Protein AF-A0AAV9TRK1-F1 (afdb_monomer_lite)

Sequence (81 aa):
MANCQPATFGLNNKDVLDDTYRKAGKINERRFCTKFNPYEHGIIDTVSQSLANIDNASKHQAERPGRSVQIERGQLAVRHA

Organism: NCBI:txid1209068

pLDDT: mean 74.48, std 20.02, range [37.56, 96.56]

Secondary structure (DSSP, 8-state):
--SSEEPPEEETTEEE--TTT---EEP-HHHH-----GGGGTHHHHHHHHHHHHHHTT-----------------------

Structure (mmCIF, N/CA/C/O backbone):
data_AF-A0AAV9TRK1-F1
#
_entry.id   AF-A0AAV9TRK1-F1
#
loop_
_atom_site.group_PDB
_atom_site.id
_atom_site.type_symbol
_atom_site.label_atom_id
_atom_site.label_alt_id
_atom_site.label_comp_id
_atom_site.label_asym_id
_atom_site.label_entity_id
_atom_site.label_seq_id
_atom_site.pdbx_PDB_ins_code
_atom_site.Cartn_x
_atom_site.Cartn_y
_atom_site.Cartn_z
_atom_site.occupancy
_atom_site.B_iso_or_equiv
_atom_site.auth_seq_id
_atom_site.auth_comp_id
_atom_site.auth_asym_id
_atom_site.auth_atom_id
_atom_site.pdbx_PDB_model_num
ATOM 1 N N . MET A 1 1 ? -3.996 17.843 11.282 1.00 47.22 1 MET A N 1
ATOM 2 C CA . MET A 1 1 ? -3.637 16.414 11.436 1.00 47.22 1 MET A CA 1
ATOM 3 C C . MET A 1 1 ? -4.882 15.544 11.221 1.00 47.22 1 MET A C 1
ATOM 5 O O . MET A 1 1 ? -5.385 14.966 12.169 1.00 47.22 1 MET A O 1
ATOM 9 N N . ALA A 1 2 ? -5.425 15.493 9.997 1.00 60.16 2 ALA A N 1
ATOM 10 C CA . ALA A 1 2 ? -6.760 14.925 9.725 1.00 60.16 2 ALA A CA 1
ATOM 11 C C . ALA A 1 2 ? -6.752 13.766 8.706 1.00 60.16 2 ALA A C 1
ATOM 13 O O . ALA A 1 2 ? -7.770 13.471 8.087 1.00 60.16 2 ALA A O 1
ATOM 14 N N . ASN A 1 3 ? -5.606 13.113 8.492 1.00 67.44 3 ASN A N 1
ATOM 15 C CA . ASN A 1 3 ? -5.502 12.076 7.459 1.00 67.44 3 ASN A CA 1
ATOM 16 C C . ASN A 1 3 ? -5.996 10.700 7.938 1.00 67.44 3 ASN A C 1
ATOM 18 O O . ASN A 1 3 ? -6.330 9.854 7.110 1.00 67.44 3 ASN A O 1
ATOM 22 N N . CYS A 1 4 ? -6.073 10.482 9.254 1.00 80.81 4 CYS A N 1
ATOM 23 C CA . CYS A 1 4 ? -6.529 9.229 9.851 1.00 80.81 4 CYS A CA 1
ATOM 24 C C . CYS A 1 4 ? -7.936 9.400 10.430 1.00 80.81 4 CYS A C 1
ATOM 26 O O . CYS A 1 4 ? -8.226 10.392 11.095 1.00 80.81 4 CYS A O 1
ATOM 28 N N . GLN A 1 5 ? -8.803 8.423 10.179 1.00 86.75 5 GLN A N 1
ATOM 29 C CA . GLN A 1 5 ? -10.137 8.366 10.784 1.00 86.75 5 GLN A CA 1
ATOM 30 C C . GLN A 1 5 ? -10.022 7.811 12.214 1.00 86.75 5 GLN A C 1
ATOM 32 O O . GLN A 1 5 ? -9.054 7.106 12.475 1.00 86.75 5 GLN A O 1
ATOM 37 N N . PRO A 1 6 ? -10.961 8.054 13.139 1.00 90.19 6 PRO A N 1
ATOM 38 C CA . PRO A 1 6 ? -10.907 7.454 14.475 1.00 90.19 6 PRO A CA 1
ATOM 39 C C . PRO A 1 6 ? -10.903 5.914 14.426 1.00 90.19 6 PRO A C 1
ATOM 41 O O . PRO A 1 6 ? -11.561 5.310 13.569 1.00 90.19 6 PRO A O 1
ATOM 44 N N . ALA A 1 7 ? -10.132 5.273 15.309 1.00 91.56 7 ALA A N 1
ATOM 45 C CA . ALA A 1 7 ? -10.023 3.818 15.393 1.00 91.56 7 ALA A CA 1
ATOM 46 C C . ALA A 1 7 ? -10.969 3.242 16.451 1.00 91.56 7 ALA A C 1
ATOM 48 O O . ALA A 1 7 ? -10.828 3.516 17.641 1.00 91.56 7 ALA A O 1
ATOM 49 N N . THR A 1 8 ? -11.861 2.352 16.025 1.00 94.00 8 THR A N 1
ATOM 50 C CA . THR A 1 8 ? -12.647 1.510 16.931 1.00 94.00 8 THR A CA 1
ATOM 51 C C . THR A 1 8 ? -11.812 0.348 17.472 1.00 94.00 8 THR A C 1
ATOM 53 O O . THR A 1 8 ? -10.718 0.055 16.974 1.00 94.00 8 THR A O 1
ATOM 56 N N . PHE A 1 9 ? -12.310 -0.298 18.521 1.00 91.44 9 PHE A N 1
ATOM 57 C CA . PHE A 1 9 ? -11.821 -1.580 19.028 1.00 91.44 9 PHE A CA 1
ATOM 58 C C . PHE A 1 9 ? -13.003 -2.504 19.339 1.00 91.44 9 PHE A C 1
ATOM 60 O O . PHE A 1 9 ? -14.122 -2.037 19.552 1.00 91.44 9 PHE A O 1
ATOM 67 N N . GLY A 1 10 ? -12.751 -3.813 19.359 1.00 94.00 10 GLY A N 1
ATOM 68 C CA . GLY A 1 10 ? -13.777 -4.810 19.647 1.00 94.00 10 GLY A CA 1
ATOM 69 C C . GLY A 1 10 ? -14.099 -4.892 21.141 1.00 94.00 10 GLY A C 1
ATOM 70 O O . GLY A 1 10 ? -13.200 -5.079 21.959 1.00 94.00 10 GLY A O 1
ATOM 71 N N . LEU A 1 11 ? -15.382 -4.803 21.490 1.00 95.19 11 LEU A N 1
ATOM 72 C CA . LEU A 1 11 ? -15.915 -5.029 22.833 1.00 95.19 11 LEU A CA 1
ATOM 73 C C . LEU A 1 11 ? -17.265 -5.747 22.730 1.00 95.19 11 LEU A C 1
ATOM 75 O O . LEU A 1 11 ? -18.194 -5.237 22.109 1.00 95.19 11 LEU A O 1
ATOM 79 N N . ASN A 1 12 ? -17.394 -6.926 23.347 1.00 95.62 12 ASN A N 1
ATOM 80 C CA . ASN A 1 12 ? -18.633 -7.721 23.341 1.00 95.62 12 ASN A CA 1
ATOM 81 C C . ASN A 1 12 ? -19.216 -7.930 21.929 1.00 95.62 12 ASN A C 1
ATOM 83 O O . ASN A 1 12 ? -20.410 -7.729 21.703 1.00 95.62 12 ASN A O 1
ATOM 87 N N . ASN A 1 13 ? -18.359 -8.307 20.974 1.00 95.69 13 ASN A N 1
ATOM 88 C CA . ASN A 1 13 ? -18.704 -8.490 19.556 1.00 95.69 13 ASN A CA 1
ATOM 89 C C . ASN A 1 13 ? -19.244 -7.225 18.860 1.00 95.69 13 ASN A C 1
ATOM 91 O O . ASN A 1 13 ? -19.979 -7.323 17.879 1.00 95.69 13 ASN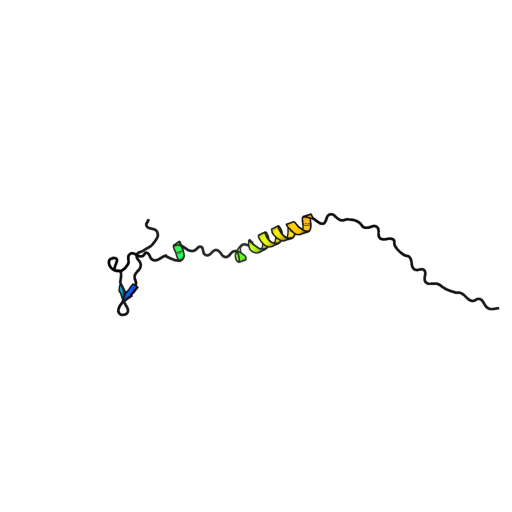 A O 1
ATOM 95 N N . LYS A 1 14 ? -18.895 -6.034 19.358 1.00 96.56 14 LYS A N 1
ATOM 96 C CA . LYS A 1 14 ? -19.222 -4.745 18.741 1.00 96.56 14 LYS A CA 1
ATOM 97 C C . LYS A 1 14 ? -17.965 -3.910 18.565 1.00 96.56 14 LYS A C 1
ATOM 99 O O . LYS A 1 14 ? -17.075 -3.949 19.409 1.00 96.56 14 LYS A O 1
ATOM 104 N N . ASP A 1 15 ? -17.936 -3.110 17.510 1.00 95.25 15 ASP A N 1
ATOM 105 C CA . ASP A 1 15 ? -16.930 -2.067 17.351 1.00 95.25 15 ASP A CA 1
ATOM 106 C C . ASP A 1 15 ? -17.336 -0.836 18.158 1.00 95.25 15 ASP A C 1
ATOM 108 O O . ASP A 1 15 ? -18.394 -0.247 17.932 1.00 95.25 15 ASP A O 1
ATOM 112 N N . VAL A 1 16 ? -16.488 -0.444 19.105 1.00 95.12 16 VAL A N 1
ATOM 113 C CA . VAL A 1 16 ? -16.712 0.705 19.984 1.00 95.12 16 VAL A CA 1
ATOM 114 C C . VAL A 1 16 ? -15.636 1.754 19.734 1.00 95.12 16 VAL A C 1
ATOM 116 O O . VAL A 1 16 ? -14.454 1.433 19.592 1.00 95.12 16 VAL A O 1
ATOM 119 N N . LEU A 1 17 ? -16.056 3.018 19.663 1.00 95.31 17 LEU A N 1
ATOM 120 C CA . LEU A 1 17 ? -15.169 4.175 19.672 1.00 95.31 17 LEU A CA 1
ATOM 121 C C . LEU A 1 17 ? -15.193 4.792 21.072 1.00 95.31 17 LEU A C 1
ATOM 123 O O . LEU A 1 17 ? -16.225 5.312 21.491 1.00 95.31 17 LEU A O 1
ATOM 127 N N . ASP A 1 18 ? -14.066 4.733 21.776 1.00 94.50 18 ASP A N 1
ATOM 128 C CA . ASP A 1 18 ? -13.906 5.330 23.104 1.00 94.50 18 ASP A CA 1
ATOM 129 C C . ASP A 1 18 ? -12.537 6.017 23.217 1.00 94.50 18 ASP A C 1
ATOM 131 O O . ASP A 1 18 ? -11.503 5.377 23.433 1.00 94.50 18 ASP A O 1
ATOM 135 N N . ASP A 1 19 ? -12.549 7.344 23.084 1.00 92.06 19 ASP A N 1
ATOM 136 C CA . ASP A 1 19 ? -11.363 8.200 23.178 1.00 92.06 19 ASP A CA 1
ATOM 137 C C . ASP A 1 19 ? -10.880 8.415 24.625 1.00 92.06 19 ASP A C 1
ATOM 139 O O . ASP A 1 19 ? -9.800 8.980 24.832 1.00 92.06 19 ASP A O 1
ATOM 143 N N . THR A 1 20 ? -11.650 7.985 25.635 1.00 92.75 20 THR A N 1
ATOM 144 C CA . THR A 1 20 ? -11.204 7.977 27.039 1.00 92.75 20 THR A CA 1
ATOM 145 C C . THR A 1 20 ? -10.320 6.768 27.330 1.00 92.75 20 THR A C 1
ATOM 147 O O . THR A 1 20 ? -9.369 6.875 28.102 1.00 92.75 20 THR A O 1
ATOM 150 N N . TYR A 1 21 ? -10.575 5.650 26.648 1.00 91.56 21 TYR A N 1
ATOM 151 C CA . TYR A 1 21 ? -9.760 4.442 26.712 1.00 91.56 21 TYR A CA 1
ATOM 152 C C . TYR A 1 21 ? -8.571 4.487 25.738 1.00 91.56 21 TYR A C 1
ATOM 154 O O . TYR A 1 21 ? -7.455 4.113 26.106 1.00 91.56 21 TYR A O 1
ATOM 162 N N . ARG A 1 22 ? -8.771 4.95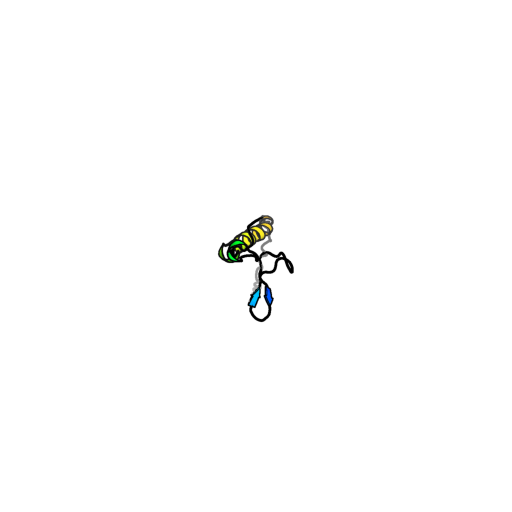6 24.493 1.00 88.31 22 ARG A N 1
ATOM 163 C CA . ARG A 1 22 ? -7.705 4.995 23.475 1.00 88.31 22 ARG A CA 1
ATOM 164 C C . ARG A 1 22 ? -7.935 6.054 22.392 1.00 88.31 22 ARG A C 1
ATOM 166 O O . ARG A 1 22 ? -8.808 5.906 21.548 1.00 88.31 22 ARG A O 1
ATOM 173 N N . LYS A 1 23 ? -7.034 7.038 22.306 1.00 90.19 23 LYS A N 1
ATOM 174 C CA . LYS A 1 23 ? -7.009 8.059 21.239 1.00 90.19 23 LYS A CA 1
ATOM 175 C C . LYS A 1 23 ? -6.160 7.6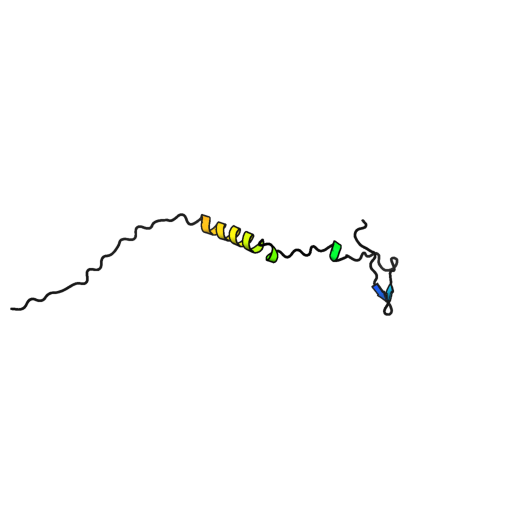07 20.054 1.00 90.19 23 LYS A C 1
ATOM 177 O O . LYS A 1 23 ? -5.006 8.010 19.917 1.00 90.19 23 LYS A O 1
ATOM 182 N N . ALA A 1 24 ? -6.707 6.731 19.219 1.00 89.31 24 ALA A N 1
ATOM 183 C CA . ALA A 1 24 ? -6.001 6.196 18.057 1.00 89.31 24 ALA A CA 1
ATOM 184 C C . ALA A 1 24 ? -6.740 6.494 16.749 1.00 89.31 24 ALA A C 1
ATOM 186 O O . ALA A 1 24 ? -7.967 6.494 16.692 1.00 89.31 24 ALA A O 1
ATOM 187 N N . GLY A 1 25 ? -5.975 6.702 15.676 1.00 88.62 25 GLY A N 1
ATOM 188 C CA . GLY A 1 25 ? -6.498 6.803 14.317 1.00 88.62 25 GLY A CA 1
ATOM 189 C C . GLY A 1 25 ? -6.312 5.495 13.547 1.00 88.62 25 GLY A C 1
ATOM 190 O O . GLY A 1 25 ? -5.251 4.879 13.621 1.00 88.62 25 GLY A O 1
ATOM 191 N N . LYS A 1 26 ? -7.324 5.075 12.785 1.00 87.94 26 LYS A N 1
ATOM 192 C CA . LYS A 1 26 ? -7.210 4.006 11.794 1.00 87.94 26 LYS A CA 1
ATOM 193 C C . LYS A 1 26 ? -6.581 4.557 10.520 1.00 87.94 26 LYS A C 1
ATOM 195 O O 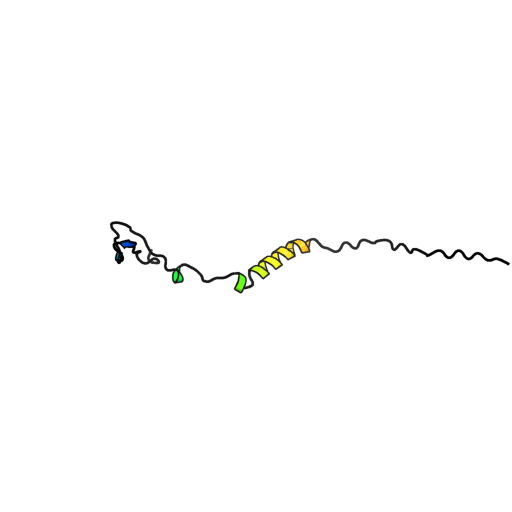. LYS A 1 26 ? -6.973 5.611 10.007 1.00 87.94 26 LYS A O 1
ATOM 200 N N . ILE A 1 27 ? -5.616 3.812 10.004 1.00 86.12 27 ILE A N 1
ATOM 201 C CA . ILE A 1 27 ? -4.961 4.098 8.735 1.00 86.12 27 ILE A CA 1
ATOM 202 C C . ILE A 1 27 ? -5.799 3.452 7.632 1.00 86.12 27 ILE A C 1
ATOM 204 O O . ILE A 1 27 ? -6.046 2.250 7.655 1.00 86.12 27 ILE A O 1
ATOM 208 N N . ASN A 1 28 ? -6.272 4.252 6.676 1.00 83.00 28 ASN A N 1
ATOM 209 C CA . ASN A 1 28 ? -6.959 3.719 5.504 1.00 83.00 28 ASN A CA 1
ATOM 210 C C . ASN A 1 28 ? -5.910 3.275 4.481 1.00 83.00 28 ASN A C 1
ATOM 212 O O . ASN A 1 28 ? -5.254 4.119 3.873 1.00 83.00 28 ASN A O 1
ATOM 216 N N . GLU A 1 29 ? -5.794 1.968 4.267 1.00 78.06 29 GLU A N 1
ATOM 217 C CA . GLU A 1 29 ? -4.879 1.350 3.300 1.00 78.06 29 GLU A CA 1
ATOM 218 C C . GLU A 1 29 ? -4.922 2.003 1.909 1.00 78.06 29 GLU A C 1
ATOM 220 O O . GLU A 1 29 ? -3.877 2.231 1.311 1.00 78.06 29 GLU A O 1
ATOM 225 N N . ARG A 1 30 ? -6.103 2.413 1.420 1.00 81.38 30 ARG A N 1
ATOM 226 C CA . ARG A 1 30 ? -6.266 3.047 0.098 1.00 81.38 30 ARG A CA 1
ATOM 227 C C . ARG A 1 30 ? -5.724 4.473 0.031 1.00 81.38 30 ARG A C 1
ATOM 229 O O . ARG A 1 30 ? -5.569 5.006 -1.062 1.00 81.38 30 ARG A O 1
ATOM 236 N N . ARG A 1 31 ? -5.528 5.119 1.181 1.00 78.38 31 ARG A N 1
ATOM 237 C CA . ARG A 1 31 ? -5.014 6.494 1.294 1.00 78.38 31 ARG A CA 1
ATOM 238 C C . ARG A 1 31 ? -3.595 6.554 1.850 1.00 78.38 31 ARG A C 1
ATOM 240 O O . ARG A 1 31 ? -2.982 7.612 1.784 1.00 78.38 31 ARG A O 1
ATOM 247 N N . PHE A 1 32 ? -3.107 5.458 2.423 1.00 81.19 32 PHE A N 1
ATOM 248 C CA . PHE A 1 32 ? -1.790 5.382 3.044 1.00 81.19 32 PHE A CA 1
ATOM 249 C C . PHE A 1 32 ? -0.793 4.597 2.198 1.00 81.19 32 PHE A C 1
ATOM 251 O O . PHE A 1 32 ? 0.353 5.014 2.067 1.00 81.19 32 PHE A O 1
ATOM 258 N N . CYS A 1 33 ? -1.226 3.488 1.599 1.00 82.38 33 CYS A N 1
ATOM 259 C CA . CYS A 1 33 ? -0.355 2.649 0.792 1.00 82.38 33 CYS A CA 1
ATOM 260 C C . CYS A 1 33 ? -0.476 3.015 -0.686 1.00 82.38 33 CYS A C 1
ATOM 262 O O . CYS A 1 33 ? -1.577 3.169 -1.223 1.00 82.38 33 CYS A O 1
ATOM 264 N N . THR A 1 34 ? 0.660 3.084 -1.373 1.00 83.00 34 THR A N 1
ATOM 265 C CA . THR A 1 34 ? 0.681 3.032 -2.833 1.00 83.00 34 THR A CA 1
ATOM 266 C C . THR A 1 34 ? 0.558 1.572 -3.265 1.00 83.00 34 THR A C 1
ATOM 268 O O . THR A 1 34 ? 1.147 0.678 -2.660 1.00 83.00 34 THR A O 1
ATOM 271 N N . LYS A 1 35 ? -0.198 1.303 -4.333 1.00 84.94 35 LYS A N 1
ATOM 272 C CA . LYS A 1 35 ? -0.256 -0.036 -4.956 1.00 84.94 35 LYS A CA 1
ATOM 273 C C . LYS A 1 35 ? 0.946 -0.295 -5.871 1.00 84.94 35 LYS A C 1
ATOM 275 O O . LYS A 1 35 ? 0.833 -0.974 -6.882 1.00 84.94 35 LYS A O 1
ATOM 280 N N . PHE A 1 36 ? 2.070 0.339 -5.574 1.00 89.56 36 PHE A N 1
ATOM 281 C CA . PHE A 1 36 ? 3.217 0.352 -6.457 1.00 89.56 36 PHE A CA 1
ATOM 282 C C . PHE A 1 36 ? 3.982 -0.967 -6.345 1.00 89.56 36 PHE A C 1
ATOM 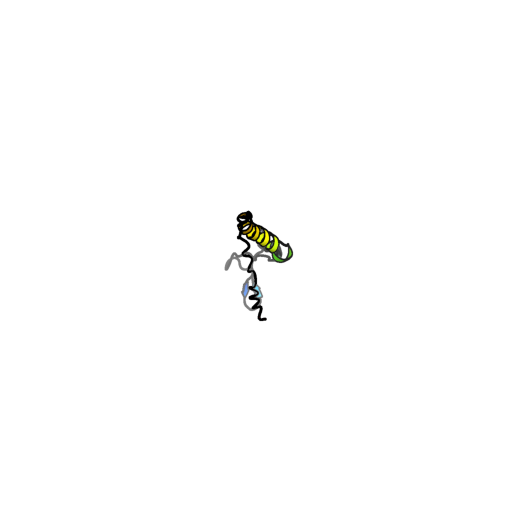284 O O . PHE A 1 36 ? 4.491 -1.306 -5.278 1.00 89.56 36 PHE A O 1
ATOM 291 N N . ASN A 1 37 ? 4.066 -1.689 -7.459 1.00 89.56 37 ASN A N 1
ATOM 292 C CA . ASN A 1 37 ? 4.852 -2.906 -7.590 1.00 89.56 37 ASN A CA 1
ATOM 293 C C . ASN A 1 37 ? 6.047 -2.639 -8.530 1.00 89.56 37 ASN A C 1
ATOM 295 O O . ASN A 1 37 ? 5.835 -2.486 -9.736 1.00 89.56 37 ASN A O 1
ATOM 299 N N . PRO A 1 38 ? 7.299 -2.579 -8.032 1.00 89.19 38 PRO A N 1
ATOM 300 C CA . PRO A 1 38 ? 8.458 -2.223 -8.856 1.00 89.19 38 PRO A CA 1
ATOM 301 C C . PRO A 1 38 ? 8.763 -3.242 -9.966 1.00 89.19 38 PRO A C 1
ATOM 303 O O . PRO A 1 38 ? 9.398 -2.882 -10.959 1.00 89.19 38 PRO A O 1
ATOM 306 N N . TYR A 1 39 ? 8.285 -4.485 -9.837 1.00 90.62 39 TYR A N 1
ATOM 307 C CA . TYR A 1 39 ? 8.437 -5.521 -10.863 1.00 90.62 39 TYR A CA 1
ATOM 308 C C . TYR A 1 39 ? 7.606 -5.237 -12.121 1.00 90.62 39 TYR A C 1
ATOM 310 O O . TYR A 1 39 ? 8.022 -5.577 -13.220 1.00 90.62 39 TYR A O 1
ATOM 318 N N . GLU A 1 40 ? 6.457 -4.574 -11.984 1.00 94.31 40 GLU A N 1
ATOM 319 C CA . GLU A 1 40 ? 5.552 -4.291 -13.110 1.00 94.31 40 GLU A CA 1
ATOM 320 C C . GLU A 1 40 ? 5.976 -3.073 -13.943 1.00 94.31 40 GLU A C 1
ATOM 322 O O . GLU A 1 40 ? 5.389 -2.799 -14.984 1.00 94.31 40 GLU A O 1
ATOM 327 N N . HIS A 1 41 ? 6.990 -2.331 -13.493 1.00 94.00 41 HIS A N 1
ATOM 328 C CA . HIS A 1 41 ? 7.366 -1.038 -14.071 1.00 94.00 41 HIS A CA 1
ATOM 329 C C . HIS A 1 41 ? 8.774 -1.041 -14.692 1.00 94.00 41 HIS A C 1
ATOM 331 O O . HIS A 1 41 ? 9.307 0.023 -14.994 1.00 94.00 41 HIS A O 1
ATOM 337 N N . GLY A 1 42 ? 9.408 -2.212 -14.846 1.00 92.06 42 GLY A N 1
ATOM 338 C CA . GLY A 1 42 ? 10.755 -2.342 -15.430 1.00 92.06 42 GLY A CA 1
ATOM 339 C C . GLY A 1 42 ? 11.877 -1.725 -14.583 1.00 92.06 42 GLY A C 1
ATOM 340 O O . GLY A 1 42 ? 13.007 -1.561 -15.045 1.00 92.06 42 GLY A O 1
ATOM 341 N N . ILE A 1 43 ? 11.585 -1.361 -13.330 1.00 95.75 43 ILE A N 1
ATOM 342 C CA . ILE A 1 43 ? 12.548 -0.715 -12.429 1.00 95.75 43 ILE A CA 1
ATOM 343 C C . ILE A 1 43 ? 13.636 -1.704 -12.033 1.00 95.75 43 ILE A C 1
ATOM 345 O O . ILE A 1 43 ? 14.811 -1.347 -12.014 1.00 95.75 43 ILE A O 1
ATOM 349 N N . ILE A 1 44 ? 13.246 -2.951 -11.765 1.00 95.31 44 ILE A N 1
ATOM 350 C CA . ILE A 1 44 ? 14.190 -4.023 -11.451 1.00 95.31 44 ILE A CA 1
ATOM 351 C C . ILE A 1 44 ? 15.140 -4.246 -12.632 1.00 95.31 44 ILE A C 1
ATOM 353 O O . ILE A 1 44 ? 16.350 -4.206 -12.435 1.00 95.31 44 ILE A O 1
ATOM 357 N N . ASP A 1 45 ? 14.612 -4.352 -13.856 1.00 92.06 45 ASP A N 1
ATOM 358 C CA . ASP A 1 45 ? 15.427 -4.525 -15.065 1.00 92.06 45 ASP A CA 1
ATOM 359 C C . ASP A 1 45 ? 16.392 -3.355 -15.278 1.00 92.06 45 ASP A C 1
ATOM 361 O O . ASP A 1 45 ? 17.571 -3.561 -15.567 1.00 92.06 45 ASP A O 1
ATOM 365 N N . THR A 1 46 ? 15.913 -2.123 -15.083 1.00 93.75 46 THR A N 1
ATOM 366 C CA .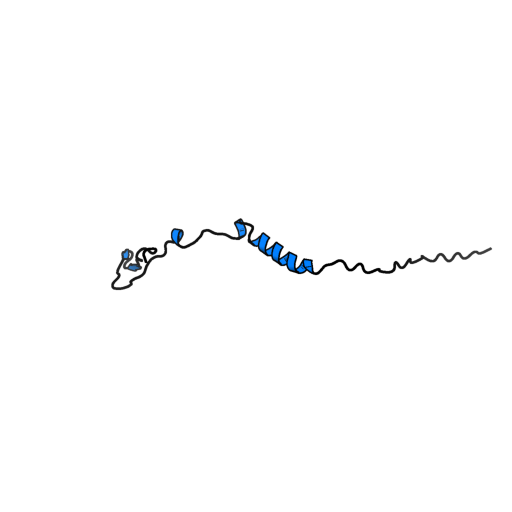 THR A 1 46 ? 16.723 -0.905 -15.221 1.00 93.75 46 THR A CA 1
ATOM 367 C C . THR A 1 46 ? 17.877 -0.888 -14.219 1.00 93.75 46 THR A C 1
ATOM 369 O O . THR A 1 46 ? 19.018 -0.611 -14.589 1.00 93.75 46 THR A O 1
ATOM 372 N N . VAL A 1 47 ? 17.605 -1.217 -12.953 1.00 93.25 47 VAL A N 1
ATOM 373 C CA . VAL A 1 47 ? 18.642 -1.301 -11.915 1.00 93.25 47 VAL A CA 1
ATOM 374 C C . VAL A 1 47 ? 19.632 -2.416 -12.245 1.00 93.25 47 VAL A C 1
ATOM 376 O O . VAL A 1 47 ? 20.837 -2.178 -12.207 1.00 93.25 47 VAL A O 1
ATOM 379 N N . SER A 1 48 ? 19.160 -3.604 -12.628 1.00 90.88 48 SER A N 1
ATOM 380 C CA . SER A 1 48 ? 20.023 -4.728 -13.002 1.00 90.88 48 SER A CA 1
ATOM 381 C C . SER A 1 48 ? 20.937 -4.395 -14.181 1.00 90.88 48 SER A C 1
ATOM 383 O O . SER A 1 48 ? 22.131 -4.676 -14.114 1.00 90.88 48 SER A O 1
ATOM 385 N N . GLN A 1 49 ? 20.418 -3.752 -15.229 1.00 89.50 49 GLN A N 1
ATOM 386 C CA . GLN A 1 49 ? 21.220 -3.303 -16.372 1.00 89.50 49 GLN A CA 1
ATOM 387 C C . GLN A 1 49 ? 22.233 -2.235 -15.960 1.00 89.50 49 GLN A C 1
ATOM 389 O O . GLN A 1 49 ? 23.407 -2.331 -16.311 1.00 89.50 49 GLN A O 1
ATOM 394 N N . SER A 1 50 ? 21.806 -1.240 -15.178 1.00 90.69 50 SER A N 1
ATOM 395 C CA . SER A 1 50 ? 22.699 -0.183 -14.704 1.00 90.69 50 SER A CA 1
ATOM 396 C C . SER A 1 50 ? 23.845 -0.746 -13.870 1.00 90.69 50 SER A C 1
ATOM 398 O O . SER A 1 50 ? 24.976 -0.303 -14.040 1.00 90.69 50 SER A O 1
ATOM 400 N N . LEU A 1 51 ? 23.572 -1.712 -12.991 1.00 90.00 51 LEU A N 1
ATOM 401 C CA . LEU A 1 51 ? 24.590 -2.346 -12.158 1.00 90.00 51 LEU A CA 1
ATOM 402 C C . LEU A 1 51 ? 25.495 -3.277 -12.974 1.00 90.00 51 LEU A C 1
ATOM 404 O O . LEU A 1 51 ? 26.709 -3.218 -12.823 1.00 90.00 51 LEU A O 1
ATOM 408 N N . ALA A 1 52 ? 24.945 -4.069 -13.899 1.00 85.00 52 ALA A N 1
ATOM 409 C CA . ALA A 1 52 ? 25.744 -4.918 -14.785 1.00 85.00 52 ALA A CA 1
ATOM 410 C C . ALA A 1 52 ? 26.683 -4.097 -15.690 1.00 85.00 52 ALA A C 1
ATOM 412 O O . ALA A 1 52 ? 27.789 -4.529 -16.012 1.00 85.00 52 ALA A O 1
ATOM 413 N N . ASN A 1 53 ? 26.279 -2.891 -16.090 1.00 68.44 53 ASN A N 1
ATOM 414 C CA . ASN A 1 53 ? 27.112 -2.000 -16.896 1.00 68.44 53 ASN A CA 1
ATOM 415 C C . ASN A 1 53 ? 28.314 -1.427 -16.122 1.00 68.44 53 ASN A C 1
ATOM 417 O O . ASN A 1 53 ? 29.299 -1.045 -16.754 1.00 68.44 53 ASN A O 1
ATOM 421 N N . ILE A 1 54 ? 28.280 -1.418 -14.784 1.00 61.72 54 ILE A N 1
ATOM 422 C CA . ILE A 1 54 ? 29.420 -0.999 -13.951 1.00 61.72 54 ILE A CA 1
ATOM 423 C C . ILE A 1 54 ? 30.586 -1.986 -14.109 1.00 61.72 54 ILE A C 1
ATOM 425 O O . ILE A 1 54 ? 31.730 -1.562 -14.267 1.00 61.72 54 ILE A O 1
ATOM 429 N N . ASP A 1 55 ? 30.306 -3.290 -14.180 1.00 60.06 55 ASP A N 1
ATOM 430 C CA . ASP A 1 55 ? 31.346 -4.315 -14.338 1.00 60.06 55 ASP A CA 1
ATOM 431 C C . ASP A 1 55 ? 31.934 -4.335 -15.761 1.00 60.06 55 ASP A C 1
ATOM 433 O O . ASP A 1 55 ? 33.121 -4.614 -15.962 1.00 60.06 55 ASP A O 1
ATOM 437 N N . ASN A 1 56 ? 31.124 -3.996 -16.769 1.00 57.44 56 ASN A N 1
ATOM 438 C CA . ASN A 1 56 ? 31.524 -4.032 -18.180 1.00 57.44 56 ASN A CA 1
ATOM 439 C C . ASN A 1 56 ? 32.370 -2.825 -18.624 1.00 57.44 56 ASN A C 1
ATOM 441 O O . ASN A 1 56 ? 33.106 -2.938 -19.604 1.00 57.44 56 ASN A O 1
ATOM 445 N N . ALA A 1 57 ? 32.354 -1.710 -17.882 1.00 56.59 57 ALA A N 1
ATOM 446 C CA . ALA A 1 57 ? 33.205 -0.544 -18.151 1.00 56.59 57 ALA A CA 1
ATOM 447 C C . ALA A 1 57 ? 34.713 -0.819 -17.956 1.00 56.59 57 ALA A C 1
ATOM 449 O O . ALA A 1 57 ? 35.552 -0.035 -18.393 1.00 56.59 57 ALA A O 1
ATOM 450 N N . SER A 1 58 ? 35.074 -1.948 -17.334 1.00 56.50 58 SER A N 1
ATOM 451 C CA . SER A 1 58 ? 36.467 -2.360 -17.120 1.00 56.50 58 SER A CA 1
ATOM 452 C C . SER A 1 58 ? 37.050 -3.239 -18.240 1.00 56.50 58 SER A C 1
ATOM 454 O O . SER A 1 58 ? 38.243 -3.543 -18.223 1.00 56.50 58 SER A O 1
ATOM 456 N N . LYS A 1 59 ? 36.257 -3.630 -19.248 1.00 51.56 59 LYS A N 1
ATOM 457 C CA . LYS A 1 59 ? 36.713 -4.511 -20.338 1.00 51.56 59 LYS A CA 1
ATOM 458 C C . LYS A 1 59 ? 37.027 -3.736 -21.616 1.00 51.56 59 LYS A C 1
ATOM 460 O O . LYS A 1 59 ? 36.471 -4.014 -22.675 1.00 51.56 59 LYS A O 1
ATOM 465 N N . HIS A 1 60 ? 37.979 -2.806 -21.540 1.00 46.47 60 HIS A N 1
ATOM 466 C CA . HIS A 1 60 ? 38.741 -2.465 -22.738 1.00 46.47 60 HIS A CA 1
ATOM 467 C C . HIS A 1 60 ? 39.601 -3.674 -23.135 1.00 46.47 60 HIS A C 1
ATOM 469 O O . HIS A 1 60 ? 40.402 -4.202 -22.368 1.00 46.47 60 HIS A O 1
ATOM 475 N N . GLN A 1 61 ? 39.346 -4.124 -24.353 1.00 50.81 61 GLN A N 1
ATOM 476 C CA . GLN A 1 61 ? 39.932 -5.229 -25.091 1.00 50.81 61 GLN A CA 1
ATOM 477 C C . GLN A 1 61 ? 41.469 -5.151 -25.116 1.00 50.81 61 GLN A C 1
ATOM 479 O O . GLN A 1 61 ? 42.057 -4.451 -25.934 1.00 50.81 61 GLN A O 1
ATOM 484 N N . ALA A 1 62 ? 42.138 -5.879 -24.221 1.00 47.28 62 ALA A N 1
ATOM 485 C CA . ALA A 1 62 ? 43.557 -6.171 -24.376 1.00 47.28 62 ALA A CA 1
ATOM 486 C C . ALA A 1 62 ? 43.696 -7.308 -25.398 1.00 47.28 62 ALA A C 1
ATOM 488 O O . ALA A 1 62 ? 43.582 -8.487 -25.055 1.00 47.28 62 ALA A O 1
ATOM 489 N N . GLU A 1 63 ? 43.913 -6.958 -26.664 1.00 47.16 63 GLU A N 1
ATOM 490 C CA . GLU A 1 63 ? 44.400 -7.901 -27.667 1.00 47.16 63 GLU A CA 1
ATOM 491 C C . GLU A 1 63 ? 45.726 -8.493 -27.170 1.00 47.16 63 GLU A C 1
ATOM 493 O O . GLU A 1 63 ? 46.754 -7.819 -27.112 1.00 47.16 63 GLU A O 1
ATOM 498 N N . ARG A 1 64 ? 45.712 -9.758 -26.741 1.00 49.59 64 ARG A N 1
ATOM 499 C CA . ARG A 1 64 ? 46.939 -10.494 -26.424 1.00 49.59 64 ARG A CA 1
ATOM 500 C C . ARG A 1 64 ? 47.419 -11.155 -27.716 1.00 49.59 64 ARG A C 1
ATOM 502 O O . ARG A 1 64 ? 46.727 -12.057 -28.190 1.00 49.59 64 ARG A O 1
ATOM 509 N N . PRO A 1 65 ? 48.584 -10.788 -28.282 1.00 45.28 65 PRO A N 1
ATOM 510 C CA . PRO A 1 65 ? 49.135 -11.495 -29.429 1.00 45.28 65 PRO A CA 1
ATOM 511 C C . PRO A 1 65 ? 49.644 -12.865 -28.962 1.00 45.28 65 PRO A C 1
ATOM 513 O O . PRO A 1 65 ? 50.771 -13.019 -28.490 1.00 45.28 65 PRO A O 1
ATOM 516 N N . GLY A 1 66 ? 48.778 -13.874 -29.031 1.00 46.81 66 GLY A N 1
ATOM 517 C CA . GLY A 1 66 ? 49.146 -15.270 -28.832 1.00 46.81 66 GLY A CA 1
ATOM 518 C C . GLY A 1 66 ? 49.790 -15.815 -30.103 1.00 46.81 66 GLY A C 1
ATOM 519 O O . GLY A 1 66 ? 49.131 -15.915 -31.133 1.00 46.81 66 GLY A O 1
ATOM 520 N N . ARG A 1 67 ? 51.082 -16.158 -30.033 1.00 45.56 67 ARG A N 1
ATOM 521 C CA . ARG A 1 67 ? 51.825 -16.853 -31.097 1.00 45.56 67 ARG A CA 1
ATOM 522 C C . ARG A 1 67 ? 51.054 -18.091 -31.572 1.00 45.56 67 ARG A C 1
ATOM 524 O O . ARG A 1 67 ? 50.792 -18.992 -30.779 1.00 45.56 67 ARG A O 1
ATOM 531 N N . SER A 1 68 ? 50.751 -18.162 -32.863 1.00 45.53 68 SER A N 1
ATOM 532 C CA . SER A 1 68 ? 50.282 -19.381 -33.517 1.00 45.53 68 SER A CA 1
ATOM 533 C C . SER A 1 68 ? 51.443 -20.376 -33.620 1.00 45.53 68 SER A C 1
ATOM 535 O O . SER A 1 68 ? 52.393 -20.175 -34.372 1.00 45.53 68 SER A O 1
ATOM 537 N N . VAL A 1 69 ? 51.387 -21.455 -32.838 1.00 55.62 69 VAL A N 1
ATOM 538 C CA . VAL A 1 69 ? 52.272 -22.612 -33.024 1.00 55.62 69 VAL A CA 1
ATOM 539 C C . VAL A 1 69 ? 51.683 -23.459 -34.148 1.00 55.62 69 VAL A C 1
ATOM 541 O O . VAL A 1 69 ? 50.629 -24.069 -33.981 1.00 55.62 69 VAL A O 1
ATOM 544 N N . GLN A 1 70 ? 52.348 -23.477 -35.303 1.00 48.84 70 GLN A N 1
ATOM 545 C CA . GLN A 1 70 ? 52.058 -24.432 -36.370 1.00 48.84 70 GLN A CA 1
ATOM 546 C C . GLN A 1 70 ? 52.714 -25.763 -35.989 1.00 48.84 70 GLN A C 1
ATOM 548 O O . GLN A 1 70 ? 53.938 -25.847 -35.916 1.00 48.84 70 GLN A O 1
ATOM 553 N N . ILE A 1 71 ? 51.913 -26.790 -35.699 1.00 52.22 71 ILE A N 1
ATOM 554 C CA . ILE A 1 71 ? 52.434 -28.149 -35.519 1.00 52.22 71 ILE A CA 1
ATOM 555 C C . ILE A 1 71 ? 52.447 -28.823 -36.886 1.00 52.22 71 ILE A C 1
ATOM 557 O O . ILE A 1 71 ? 51.412 -29.267 -37.384 1.00 52.22 71 ILE A O 1
ATOM 561 N N . GLU A 1 72 ? 53.629 -28.894 -37.491 1.00 52.94 72 GLU A N 1
ATOM 562 C CA . GLU A 1 72 ? 53.859 -29.684 -38.694 1.00 52.94 72 GLU A CA 1
ATOM 563 C C . GLU A 1 72 ? 53.860 -31.169 -38.298 1.00 52.94 72 GLU A C 1
ATOM 565 O O . GLU A 1 72 ? 54.706 -31.636 -37.531 1.00 52.94 72 GLU A O 1
ATOM 570 N N . ARG A 1 73 ? 52.849 -31.920 -38.752 1.00 49.84 73 ARG A N 1
ATOM 571 C CA . ARG A 1 73 ? 52.803 -33.372 -38.554 1.00 49.84 73 ARG A CA 1
ATOM 572 C C . ARG A 1 73 ? 53.895 -33.990 -39.419 1.00 49.84 73 ARG A C 1
ATOM 574 O O . ARG A 1 73 ? 53.782 -34.001 -40.639 1.00 49.84 73 ARG A O 1
ATOM 581 N N . GLY A 1 74 ? 54.947 -34.480 -38.768 1.00 51.72 74 GLY A N 1
ATOM 582 C CA . GLY A 1 74 ? 56.073 -35.126 -39.425 1.00 51.72 74 GLY A CA 1
ATOM 583 C C . GLY A 1 74 ? 55.640 -36.267 -40.343 1.00 51.72 74 GLY A C 1
ATOM 584 O O . GLY A 1 74 ? 54.842 -37.124 -39.964 1.00 51.72 74 GLY A O 1
ATOM 585 N N . GLN A 1 75 ? 56.216 -36.291 -41.541 1.00 49.44 75 GLN A N 1
ATOM 586 C CA . GLN A 1 75 ? 56.127 -37.415 -42.460 1.00 49.44 75 GLN A CA 1
ATOM 587 C C . GLN A 1 75 ? 57.554 -37.907 -42.731 1.00 49.44 75 GLN A C 1
ATOM 589 O O . GLN A 1 75 ? 58.277 -37.372 -43.567 1.00 49.44 75 GLN A O 1
ATOM 594 N N . LEU A 1 76 ? 57.983 -38.914 -41.964 1.00 46.38 76 LEU A N 1
ATOM 595 C CA . LEU A 1 76 ? 59.237 -39.628 -42.190 1.00 46.38 76 LEU A CA 1
ATOM 596 C C . LEU A 1 76 ? 59.035 -40.581 -43.376 1.00 46.38 76 LEU A C 1
ATOM 598 O O . LEU A 1 76 ? 58.508 -41.680 -43.217 1.00 46.38 76 LEU A O 1
ATOM 602 N N . ALA A 1 77 ? 59.416 -40.153 -44.578 1.00 44.94 77 ALA A N 1
ATOM 603 C CA . ALA A 1 77 ? 59.461 -41.032 -45.740 1.00 44.94 77 ALA A CA 1
ATOM 604 C C . ALA A 1 77 ? 60.782 -41.818 -45.738 1.00 44.94 77 ALA A C 1
ATOM 606 O O . ALA A 1 77 ? 61.829 -41.302 -46.125 1.00 44.94 77 ALA A O 1
ATOM 607 N N . VAL A 1 78 ? 60.725 -43.080 -45.308 1.00 45.69 78 VAL A N 1
ATOM 608 C CA . VAL A 1 78 ? 61.788 -44.064 -45.546 1.00 45.69 78 VAL A CA 1
ATOM 609 C C . VAL A 1 78 ? 61.691 -44.496 -47.008 1.00 45.69 78 VAL A C 1
ATOM 611 O O . VAL A 1 78 ? 60.721 -45.141 -47.402 1.00 45.69 78 VAL A O 1
ATOM 614 N N . ARG A 1 79 ? 62.674 -44.125 -47.831 1.00 40.97 79 ARG A N 1
ATOM 615 C CA . ARG A 1 79 ? 62.836 -44.684 -49.178 1.00 40.97 79 ARG A CA 1
ATOM 616 C C . ARG A 1 79 ? 63.795 -45.870 -49.108 1.00 40.97 79 ARG A C 1
ATOM 618 O O . ARG A 1 79 ? 64.962 -45.695 -48.779 1.00 40.97 79 ARG A O 1
ATOM 625 N N . HIS A 1 80 ? 63.273 -47.058 -49.402 1.00 37.56 80 HIS A N 1
ATOM 626 C CA . HIS A 1 80 ? 64.040 -48.260 -49.714 1.00 37.56 80 HIS A CA 1
ATOM 627 C C . HIS A 1 80 ? 64.014 -48.507 -51.228 1.00 37.56 80 HIS A C 1
ATOM 629 O O . HIS A 1 80 ? 62.965 -48.314 -51.846 1.00 37.56 80 HIS A O 1
ATOM 635 N N . ALA A 1 81 ? 65.150 -49.029 -51.707 1.00 38.50 81 ALA A N 1
ATOM 636 C CA . ALA A 1 81 ? 65.499 -49.516 -53.049 1.00 38.50 81 ALA A CA 1
ATOM 637 C C . ALA A 1 81 ? 65.802 -48.447 -54.110 1.00 38.50 81 ALA A C 1
ATOM 639 O O . ALA A 1 81 ? 64.876 -47.740 -54.561 1.00 38.50 81 ALA A O 1
#

Foldseek 3Di:
DPQFAQAFDDDPNDTDGDVVVPGDGDHDCVSPDDPDDCVVVCNVVVVVVVVVVVVVVPDDDDPDPDDDDDDDDDDPDDDDD

Radius of gyration: 37.69 Å; chains: 1; bounding box: 85×66×80 Å